Protein AF-A0ABD0PYQ8-F1 (afdb_monomer_lite)

pLDDT: mean 85.79, std 11.8, range [40.53, 97.69]

Radius of gyration: 14.76 Å; chains: 1; bounding box: 41×32×40 Å

InterPro domains:
  IPR027819 Guanine nucleotide exchange factor C9orf72 [PF15019] (54-141)
  IPR027819 Guanine nucleotide exchange factor C9orf72 [PS51835] (15-141)
  IPR027819 Guanine nucleotide exchange factor C9orf72 [PTHR31855] (12-141)

Sequence (141 aa):
SPGVAKTEVLVEDWCPVLAATFAYWDNILGPRVQHIWAPKGQGLSLLSDGEVTFLANHTLNGEILRSAESGAVDVKFFVLAEKGVIIVSLIFDGELKGDKNTCALSIILPQSELSFYLPLHSVCVERLKHIIRKGRICMQK

Secondary structure (DSSP, 8-state):
-PPPEEEEEP-SS-----EEEEEEEETTTEEEEEEEEEESSSSTTT--HHHHHHHHHHHHTT-TT--PPTT-EEEEEEEEGGGTEEEEEEEEEEEETTEEEEEEEEEEEEGGGHHHHGGGHHHHHHHHHHHHHHHHHHHT-

Organism: Cirrhinus mrigala (NCBI:txid683832)

Structure (mmCIF, N/CA/C/O backbone):
data_AF-A0ABD0PYQ8-F1
#
_entry.id   AF-A0ABD0PYQ8-F1
#
loop_
_atom_site.group_PDB
_atom_site.id
_atom_site.type_symbol
_atom_site.label_atom_id
_atom_site.label_alt_id
_atom_site.label_comp_id
_atom_site.label_asym_id
_atom_si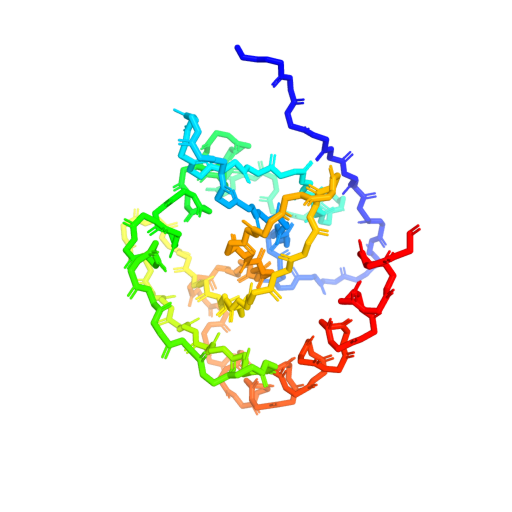te.label_entity_id
_atom_site.label_seq_id
_atom_site.pdbx_PDB_ins_code
_atom_site.Cartn_x
_atom_site.Cartn_y
_atom_site.Cartn_z
_atom_site.occupancy
_atom_site.B_iso_or_equiv
_atom_site.auth_seq_id
_atom_site.auth_comp_id
_atom_site.auth_asym_id
_atom_site.auth_atom_id
_atom_site.pdbx_PDB_model_num
ATOM 1 N N . SER A 1 1 ? 10.806 18.598 5.881 1.00 40.53 1 SER A N 1
ATOM 2 C CA . SER A 1 1 ? 10.726 17.714 4.702 1.00 40.53 1 SER A CA 1
ATOM 3 C C . SER A 1 1 ? 9.593 18.193 3.820 1.00 40.53 1 SER A C 1
ATOM 5 O O . SER A 1 1 ? 8.563 18.530 4.394 1.00 40.53 1 SER A O 1
ATOM 7 N N . PRO A 1 2 ? 9.755 18.311 2.491 1.00 50.75 2 PRO A N 1
ATOM 8 C CA . PRO A 1 2 ? 8.626 18.643 1.621 1.00 50.75 2 PRO A CA 1
ATOM 9 C C . PRO A 1 2 ? 7.494 17.634 1.860 1.00 50.75 2 PRO A C 1
ATOM 11 O O . PRO A 1 2 ? 7.768 16.461 2.121 1.00 50.75 2 PRO A O 1
ATOM 14 N N . GLY A 1 3 ? 6.247 18.107 1.860 1.00 69.69 3 GLY A N 1
ATOM 15 C CA . GLY A 1 3 ? 5.082 17.271 2.149 1.00 69.69 3 GLY A CA 1
ATOM 16 C C . GLY A 1 3 ? 4.961 16.130 1.142 1.00 69.69 3 GLY A C 1
ATOM 17 O O . GLY A 1 3 ? 5.126 16.341 -0.059 1.00 69.69 3 GLY A O 1
ATOM 18 N N . VAL A 1 4 ? 4.699 14.920 1.635 1.00 83.62 4 VAL A N 1
ATOM 19 C CA . VAL A 1 4 ? 4.364 13.770 0.786 1.00 83.62 4 VAL A CA 1
ATOM 20 C C . VAL A 1 4 ? 3.054 14.081 0.061 1.00 83.62 4 VAL A C 1
ATOM 22 O O . VAL A 1 4 ? 2.124 14.609 0.673 1.00 83.62 4 VAL A O 1
ATOM 25 N N . ALA A 1 5 ? 2.974 13.777 -1.236 1.00 90.12 5 ALA A N 1
ATOM 26 C CA . ALA A 1 5 ? 1.746 13.992 -1.991 1.00 90.12 5 ALA A CA 1
ATOM 27 C C . ALA A 1 5 ? 0.603 13.162 -1.385 1.00 90.12 5 ALA A C 1
ATOM 29 O O . ALA A 1 5 ? 0.766 11.976 -1.090 1.00 90.12 5 ALA A O 1
ATOM 30 N N . LYS A 1 6 ? -0.552 13.799 -1.177 1.00 90.75 6 LYS A N 1
ATOM 31 C CA . LYS A 1 6 ? -1.704 13.188 -0.515 1.00 90.75 6 LYS A CA 1
ATOM 32 C C . LYS A 1 6 ? -2.983 13.488 -1.278 1.00 90.75 6 LYS A C 1
ATOM 34 O O . LYS A 1 6 ? -3.212 14.619 -1.703 1.00 90.75 6 LYS A O 1
ATOM 39 N N . THR A 1 7 ? -3.826 12.475 -1.424 1.00 93.12 7 THR A N 1
ATOM 40 C CA . THR A 1 7 ? -5.178 12.616 -1.966 1.00 93.12 7 THR A CA 1
ATOM 41 C C . THR A 1 7 ? -6.182 12.105 -0.950 1.00 93.12 7 THR A C 1
ATOM 43 O O . THR A 1 7 ? -6.114 10.951 -0.525 1.00 93.12 7 THR A O 1
ATOM 46 N N . GLU A 1 8 ? -7.129 12.964 -0.588 1.00 91.12 8 GLU A N 1
ATOM 47 C CA . GLU A 1 8 ? -8.294 12.562 0.189 1.00 91.12 8 GLU A CA 1
ATOM 48 C C . GLU A 1 8 ? -9.363 11.988 -0.742 1.00 91.12 8 GLU A C 1
ATOM 50 O O . GLU A 1 8 ? -9.750 12.618 -1.727 1.00 91.12 8 GLU A O 1
ATOM 55 N N . VAL A 1 9 ? -9.835 10.786 -0.432 1.00 90.62 9 VAL A N 1
ATOM 56 C CA . VAL A 1 9 ? -10.858 10.078 -1.199 1.00 90.62 9 VAL A CA 1
ATOM 57 C C . VAL A 1 9 ? -12.186 10.220 -0.469 1.00 90.62 9 VAL A C 1
ATOM 59 O O . VAL A 1 9 ? -12.304 9.834 0.691 1.00 90.62 9 VAL A O 1
ATOM 62 N N . LEU A 1 10 ? -13.189 10.793 -1.133 1.00 89.50 10 LEU A N 1
ATOM 63 C CA . LEU A 1 10 ? -14.552 10.825 -0.606 1.00 89.50 10 LEU A CA 1
ATOM 64 C C . LEU A 1 10 ? -15.109 9.399 -0.572 1.00 89.50 10 LEU A C 1
ATOM 66 O O . LEU A 1 10 ? -15.128 8.721 -1.598 1.00 89.50 10 LEU A O 1
ATOM 70 N N . VAL A 1 11 ? -15.547 8.963 0.606 1.00 85.94 11 VAL A N 1
ATOM 71 C CA . VAL A 1 11 ? -16.245 7.692 0.810 1.00 85.94 11 VAL A CA 1
ATOM 72 C C . VAL A 1 11 ? -17.590 8.029 1.444 1.00 85.94 11 VAL A C 1
ATOM 74 O O . VAL A 1 11 ? -17.624 8.757 2.434 1.00 85.94 11 VAL A O 1
ATOM 77 N N . GLU A 1 12 ? -18.685 7.581 0.829 1.00 81.69 12 GLU A N 1
ATOM 78 C CA . GLU A 1 12 ? -20.050 7.903 1.281 1.00 81.69 12 GLU A CA 1
ATOM 79 C C . GLU A 1 12 ? -20.416 7.156 2.574 1.00 81.69 12 GLU A C 1
ATOM 81 O O . GLU A 1 12 ? -21.100 7.711 3.431 1.00 81.69 12 GLU A O 1
ATOM 86 N N . ASP A 1 13 ? -19.879 5.945 2.744 1.00 84.44 13 ASP A N 1
ATOM 87 C CA . ASP A 1 13 ? -20.143 5.047 3.869 1.00 84.44 13 ASP A CA 1
ATOM 88 C C . ASP A 1 13 ? -18.908 4.825 4.766 1.00 84.44 13 ASP A C 1
ATOM 90 O O . ASP A 1 13 ? -17.867 5.479 4.657 1.00 84.44 13 ASP A O 1
ATOM 94 N N . TRP A 1 14 ? -19.028 3.884 5.702 1.00 85.12 14 TRP A N 1
ATOM 95 C CA . TRP A 1 14 ? -17.931 3.422 6.544 1.00 85.12 14 TRP A CA 1
ATOM 96 C C . TRP A 1 14 ? -16.774 2.805 5.735 1.00 85.12 14 TRP A C 1
ATOM 98 O O . TRP A 1 14 ? -16.976 1.932 4.890 1.00 85.12 14 TRP A O 1
ATOM 108 N N . CYS A 1 15 ? -15.548 3.238 6.034 1.00 87.75 15 CYS A N 1
ATOM 109 C CA . CYS A 1 15 ? -14.311 2.777 5.422 1.00 87.75 15 CYS A CA 1
ATOM 110 C C . CYS A 1 15 ? -13.385 2.154 6.485 1.00 87.75 15 CYS A C 1
ATOM 112 O O . CYS A 1 15 ? -12.893 2.873 7.359 1.00 87.75 15 CYS A O 1
ATOM 114 N N . PRO A 1 16 ? -13.066 0.849 6.398 1.00 89.81 16 PRO A N 1
ATOM 115 C CA . PRO A 1 16 ? -12.146 0.197 7.333 1.00 89.81 16 PRO A CA 1
ATOM 116 C C . PRO A 1 16 ? -10.667 0.515 7.047 1.00 89.81 16 PRO A C 1
ATOM 118 O O . PRO A 1 16 ? -9.785 0.098 7.792 1.00 89.81 16 PRO A O 1
ATOM 121 N N . VAL A 1 17 ? -10.362 1.216 5.952 1.00 91.31 17 VAL A N 1
ATOM 122 C CA . VAL A 1 17 ? -8.991 1.555 5.546 1.00 91.31 17 VAL A CA 1
ATOM 123 C C . VAL A 1 17 ? -8.621 2.925 6.099 1.00 91.31 17 VAL A C 1
ATOM 125 O O . VAL A 1 17 ? -9.305 3.900 5.823 1.00 91.31 17 VAL A O 1
ATOM 128 N N . LEU A 1 18 ? -7.503 3.021 6.816 1.00 91.69 18 LEU A N 1
ATOM 129 C CA . LEU A 1 18 ? -6.960 4.298 7.292 1.00 91.69 18 LEU A CA 1
ATOM 130 C C . LEU A 1 18 ? -6.209 5.038 6.187 1.00 91.69 18 LEU A C 1
ATOM 132 O O . LEU A 1 18 ? -6.331 6.251 6.046 1.00 91.69 18 LEU A O 1
ATOM 136 N N . ALA A 1 19 ? -5.403 4.307 5.420 1.00 92.69 19 ALA A N 1
ATOM 137 C CA . ALA A 1 19 ? -4.645 4.851 4.306 1.00 92.69 19 ALA A CA 1
ATOM 138 C C . ALA A 1 19 ? -4.177 3.737 3.366 1.00 92.69 19 ALA A C 1
ATOM 140 O O . ALA A 1 19 ? -4.029 2.580 3.760 1.00 92.69 19 ALA A O 1
ATOM 141 N N . ALA A 1 2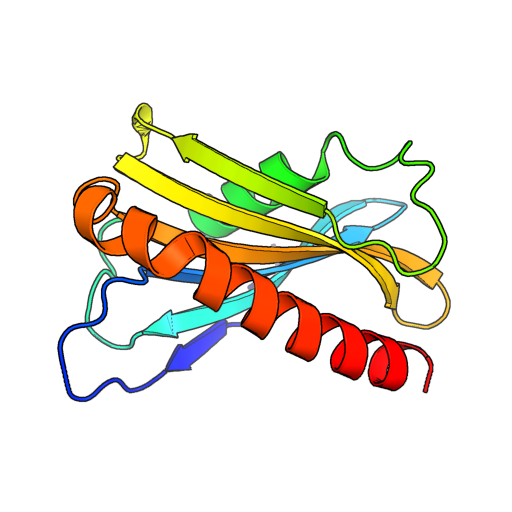0 ? -3.868 4.113 2.134 1.00 94.25 20 ALA A N 1
ATOM 142 C CA . ALA A 1 20 ? -3.028 3.345 1.237 1.00 94.25 20 ALA A CA 1
ATOM 143 C C . ALA A 1 20 ? -1.803 4.178 0.856 1.00 94.25 20 ALA A C 1
ATOM 145 O O . ALA A 1 20 ? -1.892 5.399 0.711 1.00 94.25 20 ALA A O 1
ATOM 146 N N . THR A 1 21 ? -0.658 3.527 0.682 1.00 95.12 21 THR A N 1
ATOM 147 C CA . THR A 1 21 ? 0.594 4.206 0.338 1.00 95.12 21 THR A CA 1
ATOM 148 C C . THR A 1 21 ? 1.248 3.569 -0.867 1.00 95.12 21 THR A C 1
ATOM 150 O O . THR A 1 21 ? 1.229 2.348 -1.032 1.00 95.12 21 THR A O 1
ATOM 153 N N . PHE A 1 22 ? 1.859 4.411 -1.694 1.00 95.06 22 PHE A N 1
ATOM 154 C CA . PHE A 1 22 ? 2.840 3.977 -2.672 1.00 95.06 22 PHE A CA 1
ATOM 155 C C . PHE A 1 22 ? 4.216 4.483 -2.253 1.00 95.06 22 PHE A C 1
ATOM 157 O O . PHE A 1 22 ? 4.414 5.688 -2.067 1.00 95.06 22 PHE A O 1
ATOM 164 N N . ALA A 1 23 ? 5.151 3.556 -2.084 1.00 93.50 23 ALA A N 1
ATOM 165 C CA . ALA A 1 23 ? 6.511 3.830 -1.656 1.00 93.50 23 ALA A CA 1
ATOM 166 C C . ALA A 1 23 ? 7.523 3.146 -2.574 1.00 93.50 23 ALA A C 1
ATOM 168 O O . ALA A 1 23 ? 7.217 2.146 -3.223 1.00 93.50 23 ALA A O 1
ATOM 169 N N . TYR A 1 24 ? 8.735 3.683 -2.608 1.00 91.38 24 TYR A N 1
ATOM 170 C CA . TYR A 1 24 ? 9.842 3.141 -3.381 1.00 91.38 24 TYR A CA 1
ATOM 171 C C . TYR A 1 24 ? 11.159 3.291 -2.624 1.00 91.38 24 TYR A C 1
ATOM 173 O O . TYR A 1 24 ? 11.301 4.152 -1.755 1.00 91.38 24 TYR A O 1
ATOM 181 N N . TRP A 1 25 ? 12.119 2.435 -2.948 1.00 89.56 25 TRP A N 1
ATOM 182 C CA . TRP A 1 25 ? 13.489 2.543 -2.474 1.00 89.56 25 TRP A CA 1
ATOM 183 C C . TRP A 1 25 ? 14.263 3.531 -3.343 1.00 89.56 25 TRP A C 1
ATOM 185 O O . TRP A 1 25 ? 14.462 3.283 -4.528 1.00 89.56 25 TRP A O 1
ATOM 195 N N . ASP A 1 26 ? 14.708 4.643 -2.769 1.00 86.62 26 ASP A N 1
ATOM 196 C CA . ASP A 1 26 ? 15.657 5.562 -3.387 1.00 86.62 26 ASP A CA 1
ATOM 197 C C . ASP A 1 26 ? 17.089 5.114 -3.059 1.00 86.62 26 ASP A C 1
ATOM 199 O O . ASP A 1 26 ? 17.436 4.909 -1.896 1.00 86.62 26 ASP A O 1
ATOM 203 N N . ASN A 1 27 ? 17.938 4.969 -4.077 1.00 80.00 27 ASN A N 1
ATOM 204 C CA . ASN A 1 27 ? 19.294 4.436 -3.906 1.00 80.00 27 ASN A CA 1
ATOM 205 C C . ASN A 1 27 ? 20.216 5.343 -3.072 1.00 80.00 27 ASN A C 1
ATOM 207 O O . ASN A 1 27 ? 21.257 4.884 -2.607 1.00 80.00 27 ASN A O 1
ATOM 211 N N . ILE A 1 28 ? 19.845 6.612 -2.873 1.00 81.44 28 ILE A N 1
ATOM 212 C CA . ILE A 1 28 ? 20.609 7.590 -2.094 1.00 81.44 28 ILE A CA 1
ATOM 213 C C . ILE A 1 28 ? 19.939 7.827 -0.737 1.00 81.44 28 ILE A C 1
ATOM 215 O O . ILE A 1 28 ? 20.611 7.900 0.290 1.00 81.44 28 ILE A O 1
ATOM 219 N N . LEU A 1 29 ? 18.612 7.969 -0.727 1.00 83.94 29 LEU A N 1
ATOM 220 C CA . LEU A 1 29 ? 17.847 8.427 0.435 1.00 83.94 29 LEU A CA 1
ATOM 221 C C . LEU A 1 29 ? 17.125 7.302 1.192 1.00 83.94 29 LEU A C 1
ATOM 223 O O . LEU A 1 29 ? 16.507 7.579 2.221 1.00 83.94 29 LEU A O 1
ATOM 227 N N . GLY A 1 30 ? 17.186 6.061 0.705 1.00 86.50 30 GLY A N 1
ATOM 228 C CA . GLY A 1 30 ? 16.468 4.921 1.274 1.00 86.50 30 GLY A CA 1
ATOM 229 C C . GLY A 1 30 ? 14.970 4.945 0.941 1.00 86.50 30 GLY A C 1
ATOM 230 O O . GLY A 1 30 ? 14.574 5.497 -0.086 1.00 86.50 30 GLY A O 1
ATOM 231 N N . PRO A 1 31 ? 14.095 4.356 1.772 1.00 87.62 31 PRO A N 1
ATOM 232 C CA . PRO A 1 31 ? 12.664 4.319 1.498 1.00 87.62 31 PRO A CA 1
ATOM 233 C C . PRO A 1 31 ? 12.029 5.706 1.436 1.00 87.62 31 PRO A C 1
ATOM 235 O O . PRO A 1 31 ? 12.266 6.569 2.285 1.00 87.62 31 PRO A O 1
ATOM 238 N N . ARG A 1 32 ? 11.167 5.904 0.441 1.00 88.81 32 ARG A N 1
ATOM 239 C CA . ARG A 1 32 ? 10.422 7.139 0.217 1.00 88.81 32 ARG A CA 1
ATOM 240 C C . ARG A 1 32 ? 8.966 6.817 -0.049 1.00 88.81 32 ARG A C 1
ATOM 242 O O . ARG A 1 32 ? 8.655 5.990 -0.901 1.00 88.81 32 ARG A O 1
ATOM 249 N N . VAL A 1 33 ? 8.064 7.528 0.619 1.00 91.50 33 VAL A N 1
ATOM 250 C CA . VAL A 1 33 ? 6.652 7.536 0.229 1.00 91.50 33 VAL A CA 1
ATOM 251 C C . VAL A 1 33 ? 6.470 8.537 -0.896 1.00 91.50 33 VAL A C 1
ATOM 253 O O . VAL A 1 33 ? 6.784 9.718 -0.743 1.00 91.50 33 VAL A O 1
ATOM 256 N N . GLN A 1 34 ? 5.973 8.056 -2.028 1.00 91.50 34 GLN A N 1
ATOM 257 C CA . GLN A 1 34 ? 5.644 8.898 -3.166 1.00 91.50 34 GLN A CA 1
ATOM 258 C C . GLN A 1 34 ? 4.244 9.486 -3.027 1.00 91.50 34 GLN A C 1
ATOM 260 O O . GLN A 1 34 ? 4.054 10.660 -3.337 1.00 91.50 34 GLN A O 1
ATOM 265 N N . HIS A 1 35 ? 3.278 8.686 -2.563 1.00 93.50 35 HIS A N 1
ATOM 266 C CA . HIS A 1 35 ? 1.889 9.123 -2.455 1.00 93.50 35 HIS A CA 1
ATOM 267 C C . HIS A 1 35 ? 1.130 8.440 -1.318 1.00 93.50 35 HIS A C 1
ATOM 269 O O . HIS A 1 35 ? 1.370 7.267 -1.017 1.00 93.50 35 HIS A O 1
ATOM 275 N N . ILE A 1 36 ? 0.181 9.171 -0.733 1.00 93.25 36 ILE A N 1
ATOM 276 C CA . ILE A 1 36 ? -0.764 8.695 0.281 1.00 93.25 36 ILE A CA 1
ATOM 277 C C . ILE A 1 36 ? -2.195 8.907 -0.226 1.00 93.25 36 ILE A C 1
ATOM 279 O O . ILE A 1 36 ? -2.582 10.018 -0.588 1.00 93.25 36 ILE A O 1
ATOM 283 N N . TRP A 1 37 ? -3.007 7.854 -0.206 1.00 93.69 37 TRP A N 1
ATOM 284 C CA . TRP A 1 37 ? -4.460 7.946 -0.354 1.00 93.69 37 TRP A CA 1
ATOM 285 C C . TRP A 1 37 ? -5.106 7.694 1.001 1.00 93.69 37 TRP A C 1
ATOM 287 O O . TRP A 1 37 ? -4.827 6.675 1.625 1.00 93.69 37 TRP A O 1
ATOM 297 N N . ALA A 1 38 ? -5.965 8.597 1.458 1.00 91.06 38 ALA A N 1
ATOM 298 C CA . ALA A 1 38 ? -6.674 8.449 2.728 1.00 91.06 38 ALA A CA 1
ATOM 299 C C . ALA A 1 38 ? -8.160 8.777 2.536 1.00 91.06 38 ALA A C 1
ATOM 301 O O . ALA A 1 38 ? -8.469 9.684 1.760 1.00 91.06 38 ALA A O 1
ATOM 302 N N . PRO A 1 39 ? -9.096 8.074 3.195 1.00 89.94 39 PRO A N 1
ATOM 303 C CA . PRO A 1 39 ? -10.497 8.462 3.161 1.00 89.94 39 PRO A CA 1
ATOM 304 C C . PRO A 1 39 ? -10.693 9.822 3.838 1.00 89.94 39 PRO A C 1
ATOM 306 O O . PRO A 1 39 ? -10.059 10.152 4.843 1.00 89.94 39 PRO A O 1
ATOM 309 N N . LYS A 1 40 ? -11.596 10.626 3.287 1.00 84.12 40 LYS A N 1
ATOM 310 C CA . LYS A 1 40 ? -11.956 11.926 3.842 1.00 84.12 40 LYS A CA 1
ATOM 311 C C . LYS A 1 40 ? -12.921 11.739 5.014 1.00 84.12 40 LYS A C 1
ATOM 313 O O . LYS A 1 40 ? -13.980 11.147 4.851 1.00 84.12 40 LYS A O 1
ATOM 318 N N . GLY A 1 41 ? -12.585 12.276 6.186 1.00 67.31 41 GLY A N 1
ATOM 319 C CA . GLY A 1 41 ? -13.521 12.399 7.314 1.00 67.31 41 GLY A CA 1
ATOM 320 C C . GLY A 1 41 ? -13.701 11.169 8.217 1.00 67.31 41 GLY A C 1
ATOM 321 O O . GLY A 1 41 ? -14.325 11.306 9.265 1.00 67.31 41 GLY A O 1
ATOM 322 N N . GLN A 1 42 ? -13.118 10.009 7.899 1.00 58.72 42 GLN A N 1
ATOM 323 C CA . GLN A 1 42 ? -13.064 8.849 8.801 1.00 58.72 42 GLN A CA 1
ATOM 324 C C . GLN A 1 42 ? -11.606 8.477 9.092 1.00 58.72 42 GLN A C 1
ATOM 326 O O . GLN A 1 42 ? -10.817 8.280 8.178 1.00 58.72 42 GLN A O 1
ATOM 331 N N . GLY A 1 43 ? -11.227 8.409 10.372 1.00 53.22 43 GLY A N 1
ATOM 332 C CA . GLY A 1 43 ? -9.921 7.873 10.788 1.00 53.22 43 GLY A CA 1
ATOM 333 C C . GLY A 1 43 ? -8.751 8.862 10.882 1.00 53.22 43 GLY A C 1
ATOM 334 O O . GLY A 1 43 ? -7.657 8.441 11.250 1.00 53.22 43 GLY A O 1
ATOM 335 N N . LEU A 1 44 ? -8.971 10.169 10.673 1.00 50.88 44 LEU A N 1
ATOM 336 C CA . LEU A 1 44 ? -7.965 11.250 10.811 1.00 50.88 44 LEU A CA 1
ATOM 337 C C . LEU A 1 44 ? -7.278 11.353 12.198 1.00 50.88 44 LEU A C 1
ATOM 339 O O . LEU A 1 44 ? -6.438 12.224 12.397 1.00 50.88 44 LEU A O 1
ATOM 343 N N . SER A 1 45 ? -7.617 10.484 13.153 1.00 56.12 45 SER A N 1
ATOM 344 C CA . SER A 1 45 ? -7.087 10.488 14.519 1.00 56.12 45 SER A CA 1
ATOM 345 C C . SER A 1 45 ? -6.052 9.397 14.811 1.00 56.12 45 SER A C 1
ATOM 347 O O . SER A 1 45 ? -5.370 9.524 15.825 1.00 56.12 45 SER A O 1
ATOM 349 N N . LEU A 1 46 ? -5.954 8.314 14.025 1.00 59.75 46 LEU A N 1
ATOM 350 C CA . LEU A 1 46 ? -5.143 7.163 14.458 1.00 59.75 46 LEU A CA 1
ATOM 351 C C . LEU A 1 46 ? -3.677 7.243 14.016 1.00 59.75 46 LEU A C 1
ATOM 353 O O . LEU A 1 46 ? -2.805 6.779 14.741 1.00 59.75 46 LEU A O 1
ATOM 357 N N . LEU A 1 47 ? -3.402 7.817 12.842 1.00 71.12 47 LEU A N 1
ATOM 358 C CA . LEU A 1 47 ? -2.043 7.956 12.319 1.00 71.12 47 LEU A CA 1
ATOM 359 C C . LEU A 1 47 ? -1.850 9.324 11.669 1.00 71.12 47 LEU A C 1
ATOM 361 O O . LEU A 1 47 ? -2.604 9.723 10.782 1.00 71.12 47 LEU A O 1
ATOM 365 N N . SER A 1 48 ? -0.796 10.019 12.081 1.00 81.50 48 SER A N 1
ATOM 366 C CA . SER A 1 48 ? -0.296 11.205 11.385 1.00 81.50 48 SER A CA 1
ATOM 367 C C . SER A 1 48 ? 0.396 10.832 10.066 1.00 81.50 48 SER A C 1
ATOM 369 O O . SER A 1 48 ? 0.896 9.717 9.900 1.00 81.50 48 SER A O 1
ATOM 371 N N . ASP A 1 49 ? 0.520 11.784 9.134 1.00 78.94 49 ASP A N 1
ATOM 372 C CA . ASP A 1 49 ? 1.255 11.568 7.872 1.00 78.94 49 ASP A CA 1
ATOM 373 C C . ASP A 1 49 ? 2.720 11.140 8.120 1.00 78.94 49 ASP A C 1
ATOM 375 O O . ASP A 1 49 ? 3.299 10.366 7.350 1.00 78.94 49 ASP A O 1
ATOM 379 N N . GLY A 1 50 ? 3.316 11.600 9.228 1.00 80.94 50 GLY A N 1
ATOM 380 C CA . GLY A 1 50 ? 4.649 11.188 9.667 1.00 80.94 50 GLY A CA 1
ATOM 381 C C . GLY A 1 50 ? 4.712 9.717 10.079 1.00 80.94 50 GLY A C 1
ATOM 382 O O . GLY A 1 50 ? 5.662 9.022 9.721 1.00 80.94 50 GLY A O 1
ATOM 383 N N . GLU A 1 51 ? 3.686 9.212 10.763 1.00 83.00 51 GLU A N 1
ATOM 384 C CA . GLU A 1 51 ? 3.595 7.797 11.131 1.00 83.00 51 GLU A CA 1
ATOM 385 C C . GLU A 1 51 ? 3.337 6.918 9.910 1.00 83.00 51 GLU A C 1
ATOM 387 O O . GLU A 1 51 ? 4.016 5.913 9.740 1.00 83.00 51 GLU A O 1
ATOM 392 N N . VAL A 1 52 ? 2.446 7.326 9.003 1.00 80.38 52 VAL A N 1
ATOM 393 C CA . VAL A 1 52 ? 2.227 6.615 7.730 1.00 80.38 52 VAL A CA 1
ATOM 394 C C . VAL A 1 52 ? 3.531 6.509 6.931 1.00 80.38 52 VAL A C 1
ATOM 396 O O . VAL A 1 52 ? 3.862 5.446 6.401 1.00 80.38 52 VAL A O 1
ATOM 399 N N . THR A 1 53 ? 4.314 7.590 6.901 1.00 80.94 53 THR A N 1
ATOM 400 C CA . THR A 1 53 ? 5.638 7.603 6.265 1.00 80.94 53 THR A CA 1
ATOM 401 C C . THR A 1 53 ? 6.612 6.660 6.971 1.00 80.94 53 THR A C 1
ATOM 403 O O . THR A 1 53 ? 7.299 5.879 6.316 1.00 80.94 53 THR A O 1
ATOM 406 N N . PHE A 1 54 ? 6.645 6.675 8.305 1.00 82.75 54 PHE A N 1
ATOM 407 C CA . PHE A 1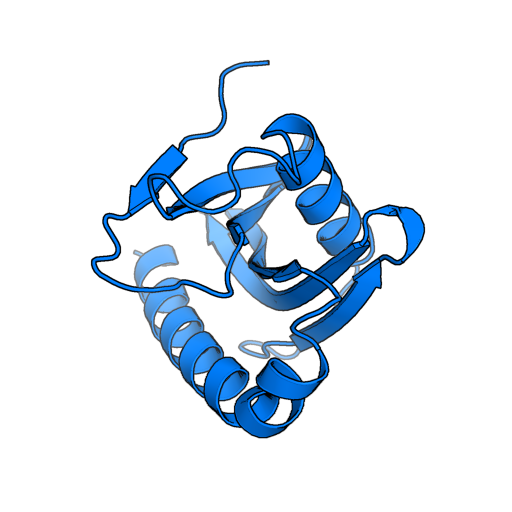 54 ? 7.476 5.770 9.099 1.00 82.75 54 PHE A CA 1
ATOM 408 C C . PHE A 1 54 ? 7.153 4.290 8.830 1.00 82.75 54 PHE A C 1
ATOM 410 O O . PHE A 1 54 ? 8.067 3.489 8.636 1.00 82.75 54 PHE A O 1
ATOM 417 N N . LEU A 1 55 ? 5.869 3.933 8.743 1.00 81.62 55 LEU A N 1
ATOM 418 C CA . LEU A 1 55 ? 5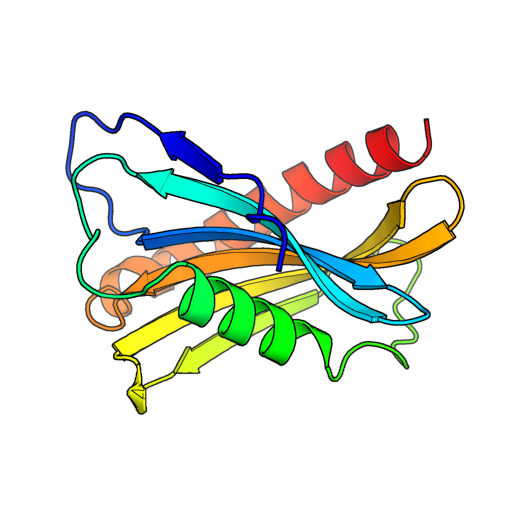.414 2.566 8.462 1.00 81.62 55 LEU A CA 1
ATOM 419 C C . LEU A 1 55 ? 5.839 2.082 7.072 1.00 81.62 55 LEU A C 1
ATOM 421 O O . LEU A 1 55 ? 6.338 0.963 6.910 1.00 81.62 55 LEU A O 1
ATOM 425 N N . ALA A 1 56 ? 5.684 2.937 6.062 1.00 77.38 56 ALA A N 1
ATOM 426 C CA . ALA A 1 56 ? 6.126 2.630 4.709 1.00 77.38 56 ALA A CA 1
ATOM 427 C C . ALA A 1 56 ? 7.653 2.457 4.635 1.00 77.38 56 ALA A C 1
ATOM 429 O O . ALA A 1 56 ? 8.141 1.550 3.961 1.00 77.38 56 ALA A O 1
ATOM 430 N N . ASN A 1 57 ? 8.406 3.261 5.391 1.00 81.25 57 ASN A N 1
ATOM 431 C CA . ASN A 1 57 ? 9.857 3.119 5.468 1.00 81.25 57 ASN A CA 1
ATOM 432 C C . ASN A 1 57 ? 10.267 1.796 6.122 1.00 81.25 57 ASN A C 1
ATOM 434 O O . ASN A 1 57 ? 11.145 1.098 5.615 1.00 81.25 57 ASN A O 1
ATOM 438 N N . HIS A 1 58 ? 9.597 1.413 7.210 1.00 81.62 58 HIS A N 1
ATOM 439 C CA . HIS A 1 58 ? 9.852 0.143 7.886 1.00 81.62 58 HIS A CA 1
ATOM 440 C C . HIS A 1 58 ? 9.585 -1.065 6.973 1.00 81.62 58 HIS A C 1
ATOM 442 O O . HIS A 1 58 ? 10.322 -2.046 7.013 1.00 81.62 58 HIS A O 1
ATOM 448 N N . THR A 1 59 ? 8.585 -0.963 6.093 1.00 81.19 59 THR A N 1
ATOM 449 C CA . THR A 1 59 ? 8.232 -2.018 5.130 1.00 81.19 59 THR A CA 1
ATOM 450 C C . THR A 1 59 ? 9.360 -2.306 4.129 1.00 81.19 59 THR A C 1
ATOM 452 O O . THR A 1 59 ? 9.596 -3.469 3.799 1.00 81.19 59 THR A O 1
ATOM 455 N N . LEU A 1 60 ? 10.058 -1.268 3.650 1.00 81.88 60 LEU A N 1
ATOM 456 C CA . LEU A 1 60 ? 11.067 -1.376 2.585 1.00 81.88 60 LEU A CA 1
ATOM 457 C C . LEU A 1 60 ? 12.514 -1.522 3.087 1.00 81.88 60 LEU A C 1
ATOM 459 O O . LEU A 1 60 ? 13.356 -2.011 2.338 1.00 81.88 60 LEU A O 1
ATOM 463 N N . ASN A 1 61 ? 12.815 -1.158 4.340 1.00 78.25 61 ASN A N 1
ATOM 464 C CA . ASN A 1 61 ? 14.172 -1.196 4.918 1.00 78.25 61 ASN A CA 1
ATOM 465 C C . ASN A 1 61 ? 14.880 -2.565 4.887 1.00 78.25 61 ASN A C 1
ATOM 467 O O . ASN A 1 61 ? 16.103 -2.606 4.987 1.00 78.25 61 ASN A O 1
ATOM 471 N N . GLY A 1 62 ? 14.153 -3.670 4.709 1.00 72.31 62 GLY A N 1
ATOM 472 C CA . GLY A 1 62 ? 14.723 -5.018 4.585 1.00 72.31 62 GLY A CA 1
ATOM 473 C C . GLY A 1 62 ? 14.790 -5.576 3.159 1.00 72.31 62 GLY A C 1
ATOM 474 O O . GLY A 1 62 ? 15.273 -6.688 2.977 1.00 72.31 62 GLY A O 1
ATOM 475 N N . GLU A 1 63 ? 14.310 -4.844 2.149 1.00 76.75 63 GLU A N 1
ATOM 476 C CA . GLU A 1 63 ? 13.997 -5.424 0.831 1.00 76.75 63 GLU A CA 1
ATOM 477 C C . GLU A 1 63 ? 15.039 -5.137 -0.261 1.00 76.75 63 GLU A C 1
ATOM 479 O O . GLU A 1 63 ? 14.900 -5.628 -1.378 1.00 76.75 63 GLU A O 1
ATOM 484 N N . ILE A 1 64 ? 16.088 -4.364 0.039 1.00 62.25 64 ILE A N 1
ATOM 485 C CA . ILE A 1 64 ? 17.075 -3.899 -0.955 1.00 62.25 64 ILE A CA 1
ATOM 486 C C . ILE A 1 64 ? 17.893 -5.035 -1.595 1.00 62.25 64 ILE A C 1
ATOM 488 O O . ILE A 1 64 ? 18.272 -4.946 -2.757 1.00 62.25 64 ILE A O 1
ATOM 492 N N . LEU A 1 65 ? 18.152 -6.119 -0.855 1.00 58.28 65 LEU A N 1
ATOM 493 C CA . LEU A 1 65 ? 18.923 -7.273 -1.339 1.00 58.28 65 LEU A CA 1
ATOM 494 C C . LEU A 1 65 ? 18.040 -8.377 -1.936 1.00 58.28 65 LEU A C 1
ATOM 496 O O . LEU A 1 65 ? 18.505 -9.503 -2.125 1.00 58.28 65 LEU A O 1
ATOM 500 N N . ARG A 1 66 ? 16.759 -8.104 -2.213 1.00 63.19 66 ARG A N 1
ATOM 501 C CA . ARG A 1 66 ? 15.885 -9.115 -2.811 1.00 63.19 66 ARG A CA 1
ATOM 502 C C . ARG A 1 66 ? 16.354 -9.501 -4.209 1.00 63.19 66 ARG A C 1
ATOM 504 O O . ARG A 1 66 ? 16.385 -8.690 -5.125 1.00 63.19 66 ARG A O 1
ATOM 511 N N . SER A 1 67 ? 16.581 -10.798 -4.380 1.00 55.88 67 SER A N 1
ATOM 512 C CA . SER A 1 67 ? 16.598 -11.480 -5.673 1.00 55.88 67 SER A CA 1
ATOM 513 C C . SER A 1 67 ? 15.202 -12.059 -5.922 1.00 55.88 67 SER A C 1
ATOM 515 O O . SER A 1 67 ? 14.976 -13.254 -5.731 1.00 55.88 67 SER A O 1
ATOM 517 N N . ALA A 1 68 ? 14.234 -11.212 -6.268 1.00 62.62 68 ALA A N 1
ATOM 518 C CA . ALA A 1 68 ? 12.925 -11.696 -6.695 1.00 62.62 68 ALA A CA 1
ATOM 519 C C . ALA A 1 68 ? 13.005 -12.187 -8.150 1.00 62.62 68 ALA A C 1
ATOM 521 O O . ALA A 1 68 ? 13.697 -11.584 -8.971 1.00 62.62 68 ALA A O 1
ATOM 522 N N . GLU A 1 69 ? 12.293 -13.265 -8.493 1.00 64.31 69 GLU A N 1
ATOM 523 C CA . GLU A 1 69 ? 12.097 -13.610 -9.904 1.00 64.31 69 GLU A CA 1
ATOM 524 C C . GLU A 1 69 ? 11.469 -12.418 -10.638 1.00 64.31 69 GLU A C 1
ATOM 526 O O . GLU A 1 69 ? 10.601 -11.729 -10.093 1.00 64.31 69 GLU A O 1
ATOM 531 N N . SER A 1 70 ? 11.903 -12.160 -11.876 1.00 64.69 70 SER A N 1
ATOM 532 C CA . SER A 1 70 ? 11.407 -11.020 -12.650 1.00 64.69 70 SER A CA 1
ATOM 533 C C . SER A 1 70 ? 9.879 -11.058 -12.739 1.00 64.69 70 SER A C 1
ATOM 535 O O . SER A 1 70 ? 9.291 -11.992 -13.282 1.00 64.69 70 SER A O 1
ATOM 537 N N . GLY A 1 71 ? 9.225 -10.042 -12.175 1.00 68.38 71 GLY A N 1
ATOM 538 C CA . GLY A 1 71 ? 7.766 -9.943 -12.151 1.00 68.38 71 GLY A CA 1
ATOM 539 C C . GLY A 1 71 ? 7.082 -10.533 -10.911 1.00 68.38 71 GLY A C 1
ATOM 540 O O . GLY A 1 71 ? 5.865 -10.357 -10.776 1.00 68.38 71 GLY A O 1
ATOM 541 N N . ALA A 1 72 ? 7.809 -11.128 -9.963 1.00 84.31 72 ALA A N 1
ATOM 542 C CA . ALA A 1 72 ? 7.248 -11.551 -8.680 1.00 84.31 72 ALA A CA 1
ATOM 543 C C . ALA A 1 72 ? 6.689 -10.357 -7.880 1.00 84.31 72 ALA A C 1
ATOM 545 O O . ALA A 1 72 ? 7.133 -9.213 -8.028 1.00 84.31 72 ALA A O 1
ATOM 546 N N . VAL A 1 73 ? 5.654 -10.614 -7.081 1.00 90.81 73 VAL A N 1
ATOM 547 C CA . VAL A 1 73 ? 5.058 -9.644 -6.155 1.00 90.81 73 VAL A CA 1
ATOM 548 C C . VAL A 1 73 ? 4.890 -10.348 -4.826 1.00 90.81 73 VAL A C 1
ATOM 550 O O . VAL A 1 73 ? 4.101 -11.292 -4.719 1.00 90.81 73 VAL A O 1
ATOM 553 N N . ASP A 1 74 ? 5.601 -9.854 -3.828 1.00 91.44 74 ASP A N 1
ATOM 554 C CA . ASP A 1 74 ? 5.633 -10.445 -2.507 1.00 91.44 74 ASP A CA 1
ATOM 555 C C . ASP A 1 74 ? 4.670 -9.745 -1.584 1.00 91.44 74 ASP A C 1
ATOM 557 O O . ASP A 1 74 ? 4.537 -8.527 -1.594 1.00 91.44 74 ASP A O 1
ATOM 561 N N . VAL A 1 75 ? 3.979 -10.538 -0.783 1.00 93.31 75 VAL A N 1
ATOM 562 C CA . VAL A 1 75 ? 2.948 -10.047 0.112 1.00 93.31 75 VAL A CA 1
ATOM 563 C C . VAL A 1 75 ? 3.494 -10.146 1.519 1.00 93.31 75 VAL A C 1
ATOM 565 O O . VAL A 1 75 ? 3.885 -11.224 1.961 1.00 93.31 75 VAL A O 1
ATOM 568 N N . LYS A 1 76 ? 3.486 -9.027 2.232 1.00 93.31 76 LYS A N 1
ATOM 569 C CA . LYS A 1 76 ? 3.758 -8.989 3.661 1.00 93.31 76 LYS A CA 1
ATOM 570 C C . LYS A 1 76 ? 2.530 -8.524 4.410 1.00 93.31 76 LYS A C 1
ATOM 572 O O . LYS A 1 76 ? 1.882 -7.551 4.030 1.00 93.31 76 LYS A O 1
ATOM 577 N N . PHE A 1 77 ? 2.237 -9.241 5.481 1.00 93.62 77 PHE A N 1
ATOM 578 C CA . PHE A 1 77 ? 1.176 -8.923 6.412 1.00 93.62 77 PHE A CA 1
ATOM 579 C C . PHE A 1 77 ? 1.813 -8.627 7.766 1.00 93.62 77 PHE A C 1
ATOM 581 O O . PHE A 1 77 ? 2.508 -9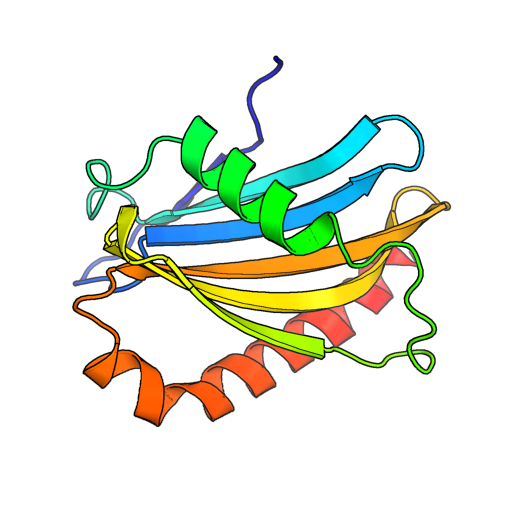.478 8.320 1.00 93.62 77 PHE A O 1
ATOM 588 N N . PHE A 1 78 ? 1.586 -7.426 8.284 1.00 89.94 78 PHE A N 1
ATOM 589 C CA . PHE A 1 78 ? 2.105 -6.988 9.570 1.00 89.94 78 PHE A CA 1
ATOM 590 C C . PHE A 1 78 ? 0.959 -6.609 10.495 1.00 89.94 78 PHE A C 1
ATOM 592 O O . PHE A 1 78 ? 0.011 -5.940 10.085 1.00 89.94 78 PHE A O 1
ATOM 599 N N . VAL A 1 79 ? 1.092 -6.987 11.761 1.00 91.50 79 VAL A N 1
ATOM 600 C CA . VAL A 1 79 ? 0.292 -6.443 12.857 1.00 91.50 79 VAL A CA 1
ATOM 601 C C . VAL A 1 79 ? 1.235 -5.609 13.705 1.00 91.50 79 VAL A C 1
ATOM 603 O O . VAL A 1 79 ? 2.188 -6.147 14.262 1.00 91.50 79 VAL A O 1
ATOM 606 N N . LEU A 1 80 ? 0.982 -4.307 13.781 1.00 89.38 80 LEU A N 1
ATOM 607 C CA . LEU A 1 80 ? 1.764 -3.381 14.586 1.00 89.38 80 LEU A CA 1
ATOM 608 C C . LEU A 1 80 ? 0.951 -2.989 15.818 1.00 89.38 80 LEU A C 1
ATOM 610 O O . LEU A 1 80 ? 0.234 -1.985 15.823 1.00 89.38 80 LEU A O 1
ATOM 614 N N . ALA A 1 81 ? 1.024 -3.839 16.841 1.00 88.25 81 ALA A N 1
ATOM 615 C CA . ALA A 1 81 ? 0.168 -3.755 18.019 1.00 88.25 81 ALA A CA 1
ATOM 616 C C . ALA A 1 81 ? 0.358 -2.445 18.795 1.00 88.25 81 ALA A C 1
ATOM 618 O O . ALA A 1 81 ? -0.612 -1.855 19.260 1.00 88.25 81 ALA A O 1
ATOM 619 N N . GLU A 1 82 ? 1.586 -1.930 18.868 1.00 87.44 82 GLU A N 1
ATOM 620 C CA . GLU A 1 82 ? 1.905 -0.665 19.533 1.00 87.44 82 GLU A CA 1
ATOM 621 C C . GLU A 1 82 ? 1.286 0.564 18.848 1.00 87.44 82 GLU A C 1
ATOM 623 O O . GLU A 1 82 ? 1.153 1.617 19.470 1.00 87.44 82 GLU A O 1
ATOM 628 N N . LYS A 1 83 ? 0.899 0.436 17.573 1.00 86.31 83 LYS A N 1
ATOM 629 C CA . LYS A 1 83 ? 0.182 1.466 16.809 1.00 86.31 83 LYS A CA 1
ATOM 630 C C . LYS A 1 83 ? -1.280 1.108 16.554 1.00 86.31 83 LYS A C 1
ATOM 632 O O . LYS A 1 83 ? -1.991 1.904 15.952 1.00 86.31 83 LYS A O 1
ATOM 637 N N . GLY A 1 84 ? -1.732 -0.065 16.998 1.00 90.25 84 GLY A N 1
ATOM 638 C CA . GLY A 1 84 ? -3.100 -0.531 16.800 1.00 90.25 84 GLY A CA 1
ATOM 639 C C . GLY A 1 84 ? -3.497 -0.642 15.328 1.00 90.25 84 GLY A C 1
ATOM 640 O O . GLY A 1 84 ? -4.654 -0.383 14.997 1.00 90.25 84 GLY A O 1
ATOM 641 N N . VAL A 1 85 ? -2.565 -1.005 14.438 1.00 92.62 85 VAL A N 1
ATOM 642 C CA . VAL A 1 85 ? -2.825 -1.131 12.994 1.00 92.62 85 VAL A CA 1
ATOM 643 C C . VAL A 1 85 ? -2.363 -2.462 12.423 1.00 92.62 85 VAL A C 1
ATOM 645 O O . VAL A 1 85 ? -1.449 -3.108 12.933 1.00 92.62 85 VAL A O 1
ATOM 648 N N . ILE A 1 86 ? -2.983 -2.842 11.312 1.00 94.06 86 ILE A N 1
ATOM 649 C CA . ILE A 1 86 ? -2.501 -3.882 10.410 1.00 94.06 86 ILE A CA 1
ATOM 650 C C . ILE A 1 86 ? -2.100 -3.265 9.079 1.00 94.06 86 ILE A C 1
ATOM 652 O O . ILE A 1 86 ? -2.697 -2.292 8.616 1.00 94.06 86 ILE A O 1
ATOM 656 N N . ILE A 1 87 ? -1.072 -3.838 8.468 1.00 94.12 87 ILE A N 1
ATOM 657 C CA . ILE A 1 87 ? -0.504 -3.354 7.216 1.00 94.12 87 ILE A CA 1
ATOM 658 C C . ILE A 1 87 ? -0.360 -4.538 6.280 1.00 94.12 87 ILE A C 1
ATOM 660 O O . ILE A 1 87 ? 0.263 -5.544 6.621 1.00 94.12 87 ILE A O 1
ATOM 664 N N . VAL A 1 88 ? -0.917 -4.399 5.083 1.00 96.06 88 VAL A N 1
ATOM 665 C CA . VAL A 1 88 ? -0.718 -5.358 4.001 1.00 96.06 88 VAL A CA 1
ATOM 666 C C . VAL A 1 88 ? 0.038 -4.670 2.892 1.00 96.06 88 VAL A C 1
ATOM 668 O O . VAL A 1 88 ? -0.485 -3.751 2.266 1.00 96.06 88 VAL A O 1
ATOM 671 N N . SER A 1 89 ? 1.258 -5.127 2.650 1.00 95.75 89 SER A N 1
ATOM 672 C CA . SER A 1 89 ? 2.182 -4.532 1.694 1.00 95.75 89 SER A CA 1
ATOM 673 C C . SER A 1 89 ? 2.496 -5.519 0.590 1.00 95.75 89 SER A C 1
ATOM 675 O O . SER A 1 89 ? 2.908 -6.647 0.849 1.00 95.75 89 SER A O 1
ATOM 677 N N . LEU A 1 90 ? 2.314 -5.083 -0.651 1.00 95.69 90 LEU A N 1
ATOM 678 C CA . LEU A 1 90 ? 2.764 -5.803 -1.827 1.00 95.69 90 LEU A CA 1
ATOM 679 C C . LEU A 1 90 ? 4.052 -5.152 -2.309 1.00 95.69 90 LEU A C 1
ATOM 681 O O . LEU A 1 90 ? 4.035 -3.995 -2.727 1.00 95.69 90 LEU A O 1
ATOM 685 N N . ILE A 1 91 ? 5.148 -5.893 -2.221 1.00 93.56 91 ILE A N 1
ATOM 686 C CA . ILE A 1 91 ? 6.504 -5.456 -2.538 1.00 93.56 91 ILE A CA 1
ATOM 687 C C . ILE A 1 91 ? 6.894 -6.043 -3.886 1.00 93.56 91 ILE A C 1
ATOM 689 O O . ILE A 1 91 ? 6.653 -7.220 -4.165 1.00 93.56 91 ILE A O 1
ATOM 693 N N . PHE A 1 92 ? 7.441 -5.207 -4.756 1.00 92.50 92 PHE A N 1
ATOM 694 C CA . PHE A 1 92 ? 7.608 -5.550 -6.155 1.00 92.50 92 PHE A CA 1
ATOM 695 C C . PHE A 1 92 ? 8.678 -4.680 -6.810 1.00 92.50 92 PHE A C 1
ATOM 697 O O . PHE A 1 92 ? 8.783 -3.495 -6.510 1.00 92.50 92 PHE A O 1
ATOM 704 N N . ASP A 1 93 ? 9.426 -5.233 -7.761 1.00 90.19 93 ASP A N 1
ATOM 705 C CA . ASP A 1 93 ? 10.359 -4.424 -8.552 1.00 90.19 93 ASP A CA 1
ATOM 706 C C . ASP A 1 93 ? 9.597 -3.535 -9.537 1.00 90.19 93 ASP A C 1
ATOM 708 O O . ASP A 1 93 ? 8.683 -4.006 -10.227 1.00 90.19 93 ASP A O 1
ATOM 712 N N . GLY A 1 94 ? 9.972 -2.264 -9.604 1.00 88.88 94 GLY A N 1
ATOM 713 C CA . GLY A 1 94 ? 9.462 -1.277 -10.546 1.00 88.88 94 GLY A CA 1
ATOM 714 C C . GLY A 1 94 ? 10.598 -0.494 -11.195 1.00 88.88 94 GLY A C 1
ATOM 715 O O . GLY A 1 94 ? 11.771 -0.683 -10.872 1.00 88.88 94 GLY A O 1
ATOM 716 N N . GLU A 1 95 ? 10.229 0.388 -12.116 1.00 88.62 95 GLU A N 1
ATOM 717 C CA . GLU A 1 95 ? 11.159 1.311 -12.759 1.00 88.62 95 GLU A CA 1
ATOM 718 C C . GLU A 1 95 ? 10.621 2.730 -12.595 1.00 88.62 95 GLU A C 1
ATOM 720 O O . GLU A 1 95 ? 9.511 3.037 -13.023 1.00 88.62 95 GLU A O 1
ATOM 725 N N . LEU A 1 96 ? 11.347 3.593 -11.894 1.00 84.88 96 LEU A N 1
ATOM 726 C CA . LEU A 1 96 ? 10.918 4.965 -11.650 1.00 84.88 96 LEU A CA 1
ATOM 727 C C . LEU A 1 96 ? 11.977 5.903 -12.203 1.00 84.88 96 LEU A C 1
ATOM 729 O O . LEU A 1 96 ? 13.116 5.906 -11.754 1.00 84.88 96 LEU A O 1
ATOM 733 N N . LYS A 1 97 ? 11.581 6.734 -13.175 1.00 82.56 97 LYS A N 1
ATOM 734 C CA . LYS A 1 97 ? 12.475 7.697 -13.845 1.00 82.56 97 LYS A CA 1
ATOM 735 C C . LYS A 1 97 ? 13.710 7.040 -14.492 1.00 82.56 97 LYS A C 1
ATOM 737 O O . LYS A 1 97 ? 14.757 7.672 -14.572 1.00 82.56 97 LYS A O 1
ATOM 742 N N . GLY A 1 98 ? 13.572 5.799 -14.964 1.00 82.06 98 GLY A N 1
ATOM 743 C CA . GLY A 1 98 ? 14.642 5.027 -15.609 1.00 82.06 98 GLY A CA 1
ATOM 744 C C . GLY A 1 98 ? 15.550 4.255 -14.647 1.00 82.06 98 GLY A C 1
ATOM 745 O O . GLY A 1 98 ? 16.375 3.463 -15.099 1.00 82.06 98 GLY A O 1
ATOM 746 N N . ASP A 1 99 ? 15.384 4.435 -13.334 1.00 83.88 99 ASP A N 1
ATOM 747 C CA . ASP A 1 99 ? 16.072 3.626 -12.334 1.00 83.88 99 ASP A CA 1
ATOM 748 C C . ASP A 1 99 ? 15.224 2.409 -11.966 1.00 83.88 99 ASP A C 1
ATOM 750 O O . ASP A 1 99 ? 13.997 2.482 -11.902 1.00 83.88 99 ASP A O 1
ATOM 754 N N . LYS A 1 100 ? 15.878 1.272 -11.706 1.00 87.19 100 LYS A N 1
ATOM 755 C CA . LYS A 1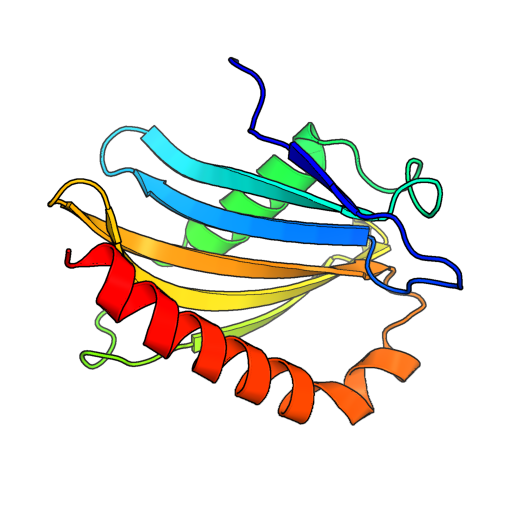 100 ? 15.220 0.109 -11.102 1.00 87.19 100 LYS A CA 1
ATOM 756 C C . LYS A 1 100 ? 15.115 0.325 -9.599 1.00 87.19 100 LYS A C 1
ATOM 758 O O . LYS A 1 100 ? 16.123 0.580 -8.939 1.00 87.19 100 LYS A O 1
ATOM 763 N N . ASN A 1 101 ? 13.914 0.166 -9.054 1.00 87.50 101 ASN A N 1
ATOM 764 C CA . ASN A 1 101 ? 13.642 0.405 -7.642 1.00 87.50 101 ASN A CA 1
ATOM 765 C C . ASN A 1 101 ? 12.735 -0.688 -7.080 1.00 87.50 101 ASN A C 1
ATOM 767 O O . ASN A 1 101 ? 11.752 -1.092 -7.707 1.00 87.50 101 ASN A O 1
ATOM 771 N N . THR A 1 102 ? 12.993 -1.089 -5.838 1.00 90.88 102 THR A N 1
ATOM 772 C CA . THR A 1 102 ? 12.028 -1.870 -5.062 1.00 90.88 102 THR A CA 1
ATOM 773 C C . THR A 1 102 ? 10.882 -0.958 -4.644 1.00 90.88 102 THR A C 1
ATOM 775 O O . THR A 1 102 ? 11.093 0.053 -3.976 1.00 90.88 102 THR A O 1
ATOM 778 N N . CYS A 1 103 ? 9.664 -1.302 -5.038 1.00 92.62 103 CYS A N 1
ATOM 779 C CA . CYS A 1 103 ? 8.452 -0.551 -4.743 1.00 92.62 103 CYS A CA 1
ATOM 780 C C . CYS A 1 103 ? 7.559 -1.317 -3.763 1.00 92.62 103 CYS A C 1
ATOM 782 O O . CYS A 1 103 ? 7.612 -2.544 -3.680 1.00 92.62 103 CYS A O 1
ATOM 784 N N . ALA A 1 104 ? 6.704 -0.598 -3.042 1.00 94.62 104 ALA A N 1
ATOM 785 C CA . ALA A 1 104 ? 5.670 -1.173 -2.196 1.00 94.62 104 ALA A CA 1
ATOM 786 C C . ALA A 1 104 ? 4.343 -0.431 -2.371 1.00 94.62 104 ALA A C 1
ATOM 788 O O . ALA A 1 104 ? 4.285 0.797 -2.289 1.00 94.62 104 ALA A O 1
ATOM 789 N N . LEU A 1 105 ? 3.267 -1.192 -2.559 1.00 96.31 105 LEU A N 1
ATOM 790 C CA . LEU A 1 105 ? 1.896 -0.707 -2.447 1.00 96.31 105 LEU A CA 1
ATOM 791 C C . LEU A 1 105 ? 1.290 -1.293 -1.174 1.00 96.31 105 LEU A C 1
ATOM 793 O O . LEU A 1 105 ? 1.188 -2.515 -1.058 1.00 96.31 105 LEU A O 1
ATOM 797 N N . SER A 1 106 ? 0.901 -0.440 -0.229 1.00 96.06 106 SER A N 1
ATOM 798 C CA . SER A 1 106 ? 0.407 -0.886 1.078 1.00 96.06 106 SER A CA 1
ATOM 799 C C . SER A 1 106 ? -1.008 -0.401 1.360 1.00 96.06 106 SER A C 1
ATOM 801 O O . SER A 1 106 ? -1.365 0.709 0.973 1.00 96.06 106 SER A O 1
ATOM 803 N N . ILE A 1 107 ? -1.788 -1.215 2.069 1.00 95.50 107 ILE A N 1
ATOM 804 C CA . ILE A 1 107 ? -3.062 -0.836 2.691 1.00 95.50 107 ILE A CA 1
ATOM 805 C C . ILE A 1 107 ? -2.891 -0.925 4.206 1.00 95.50 107 ILE A C 1
ATOM 807 O O . ILE A 1 107 ? -2.358 -1.911 4.713 1.00 95.50 107 ILE A O 1
ATOM 811 N N . ILE A 1 108 ? -3.352 0.102 4.911 1.00 94.19 108 ILE A N 1
ATOM 812 C CA . ILE A 1 108 ? -3.283 0.233 6.365 1.00 94.19 108 ILE A CA 1
ATOM 813 C C . ILE A 1 108 ? -4.712 0.244 6.907 1.00 94.19 108 ILE A C 1
ATOM 815 O O . ILE A 1 108 ? -5.535 1.045 6.460 1.00 94.19 108 ILE A O 1
ATOM 819 N N . LEU A 1 109 ? -5.002 -0.623 7.872 1.00 94.06 109 LEU A N 1
ATOM 820 C CA . LEU A 1 109 ? -6.296 -0.707 8.553 1.00 94.06 109 LEU A CA 1
ATOM 821 C C . LEU A 1 109 ? -6.085 -0.680 10.075 1.00 94.06 109 LEU A C 1
ATOM 823 O O . LEU A 1 109 ? -4.997 -1.034 10.538 1.00 94.06 109 LEU A O 1
ATOM 827 N N . PRO A 1 110 ? -7.089 -0.302 10.881 1.00 93.12 110 PRO A N 1
ATOM 828 C CA . PRO A 1 110 ? -7.030 -0.489 12.324 1.00 93.12 110 PRO A CA 1
ATOM 829 C C . PRO A 1 110 ? -6.942 -1.980 12.663 1.00 93.12 110 PRO A C 1
ATOM 831 O O . PRO A 1 110 ? -7.540 -2.824 11.997 1.00 93.12 110 PRO A O 1
ATOM 834 N N . GLN A 1 111 ? -6.250 -2.319 13.745 1.00 94.31 111 GLN A N 1
ATOM 835 C CA . GLN A 1 111 ? -6.151 -3.701 14.214 1.00 94.31 111 GLN A CA 1
ATOM 836 C C . GLN A 1 111 ? -7.508 -4.279 14.643 1.00 94.31 111 GLN A C 1
ATOM 838 O O . GLN A 1 111 ? -7.701 -5.491 14.555 1.00 94.31 111 GLN A O 1
ATOM 843 N N . SER A 1 112 ? -8.467 -3.435 15.042 1.00 94.06 112 SER A N 1
ATOM 844 C CA . SER A 1 112 ? -9.848 -3.856 15.320 1.00 94.06 112 SER A CA 1
ATOM 845 C C . SER A 1 112 ? -10.535 -4.494 14.110 1.00 94.06 112 SER A C 1
ATOM 847 O O . SER A 1 112 ? -11.387 -5.358 14.290 1.00 94.06 112 SER A O 1
ATOM 849 N N . GLU A 1 113 ? -10.120 -4.138 12.890 1.00 94.69 113 GLU A N 1
ATOM 850 C CA . GLU A 1 113 ? -10.684 -4.649 11.635 1.00 94.69 113 GLU A CA 1
ATOM 851 C C . GLU A 1 113 ? -10.028 -5.951 11.158 1.00 94.69 113 GLU A C 1
ATOM 853 O O . GLU A 1 113 ? -10.285 -6.419 10.048 1.00 94.69 113 GLU A O 1
ATOM 858 N N . LEU A 1 114 ? -9.171 -6.574 11.975 1.00 95.25 114 LEU A N 1
ATOM 859 C CA . LEU A 1 114 ? -8.462 -7.795 11.596 1.00 95.25 114 LEU A CA 1
ATOM 860 C C . LEU A 1 114 ? -9.419 -8.937 11.222 1.00 95.25 114 LEU A C 1
ATOM 862 O O . LEU A 1 114 ? -9.231 -9.585 10.194 1.00 95.25 114 LEU A O 1
ATOM 866 N N . SER A 1 115 ? -10.455 -9.176 12.030 1.00 95.69 115 SER A N 1
ATOM 867 C CA . SER A 1 115 ? -11.442 -10.234 11.773 1.00 95.69 115 SER A CA 1
ATOM 868 C C . SER A 1 115 ? -12.249 -9.982 10.499 1.00 95.69 115 SER A C 1
ATOM 870 O O . SER A 1 115 ? -12.574 -10.931 9.790 1.00 95.69 115 SER A O 1
ATOM 872 N N . PHE A 1 116 ? -12.521 -8.714 10.183 1.00 94.62 116 PHE A N 1
ATOM 873 C CA . PHE A 1 116 ? -13.156 -8.299 8.937 1.00 94.62 116 PHE A CA 1
ATOM 874 C C . PHE A 1 116 ? -12.231 -8.512 7.728 1.00 94.62 116 PHE A C 1
ATOM 876 O O . PHE A 1 116 ? -12.665 -9.000 6.685 1.00 94.62 116 PHE A O 1
ATOM 883 N N . TYR A 1 117 ? -10.946 -8.175 7.862 1.00 96.00 117 TYR A N 1
ATOM 884 C CA . TYR A 1 117 ? -9.993 -8.217 6.756 1.00 96.00 117 TYR A CA 1
ATOM 885 C C . TYR A 1 117 ? -9.538 -9.637 6.388 1.00 96.00 117 TYR A C 1
ATOM 887 O O . TYR A 1 117 ? -9.384 -9.939 5.204 1.00 96.00 117 TYR A O 1
ATOM 895 N N . LEU A 1 118 ? -9.318 -10.522 7.368 1.00 96.50 118 LEU A N 1
ATOM 896 C CA . LEU A 1 118 ? -8.738 -11.851 7.123 1.00 96.50 118 LEU A CA 1
ATOM 897 C C . LEU A 1 118 ? -9.499 -12.686 6.069 1.00 96.50 118 LEU A C 1
ATOM 899 O O . LEU A 1 118 ? -8.838 -13.207 5.168 1.00 96.50 118 LEU A O 1
ATOM 903 N N . PRO A 1 119 ? -10.846 -12.776 6.082 1.00 97.38 119 PRO A N 1
ATOM 904 C CA . PRO A 1 119 ? -11.598 -13.478 5.037 1.00 97.38 119 PRO A CA 1
ATOM 905 C C . PRO A 1 119 ? -11.439 -12.869 3.636 1.00 97.38 119 PRO A C 1
ATOM 907 O O . PRO A 1 119 ? -11.564 -13.571 2.635 1.00 97.38 119 PRO A O 1
ATOM 910 N N . LEU A 1 120 ? -11.160 -11.565 3.551 1.00 96.94 120 LEU A N 1
ATOM 911 C CA . LEU A 1 120 ? -11.008 -10.825 2.295 1.00 96.94 120 LEU A CA 1
ATOM 912 C C . LEU A 1 120 ? -9.560 -10.800 1.786 1.00 96.94 120 LEU A C 1
ATOM 914 O O . LEU A 1 120 ? -9.327 -10.423 0.635 1.00 96.94 120 LEU A O 1
ATOM 918 N N . HIS A 1 121 ? -8.593 -11.216 2.611 1.00 96.81 121 HIS A N 1
ATOM 919 C CA . HIS A 1 121 ? -7.163 -11.044 2.361 1.00 96.81 121 HIS A CA 1
ATOM 920 C C . HIS A 1 121 ? -6.739 -11.505 0.961 1.00 96.81 121 HIS A C 1
ATOM 922 O O . HIS A 1 121 ? -6.161 -10.722 0.204 1.00 96.81 121 HIS A O 1
ATOM 928 N N . SER A 1 122 ? -7.072 -12.741 0.578 1.00 96.88 122 SER A N 1
ATOM 929 C CA . SER A 1 122 ? -6.681 -13.296 -0.723 1.00 96.88 122 SER A CA 1
ATOM 930 C C . SER A 1 122 ? -7.271 -12.514 -1.901 1.00 96.88 122 SER A C 1
ATOM 932 O O . SER A 1 122 ? -6.577 -12.279 -2.889 1.00 96.88 122 SER A O 1
ATOM 934 N N . VAL A 1 123 ? -8.521 -12.050 -1.792 1.00 97.69 123 VAL A N 1
ATOM 935 C CA . VAL A 1 123 ? -9.178 -11.249 -2.839 1.00 97.69 123 VAL A CA 1
ATOM 936 C C . VAL A 1 123 ? -8.500 -9.887 -2.975 1.00 97.69 123 VAL A C 1
ATOM 938 O O . VAL A 1 123 ? -8.180 -9.463 -4.088 1.00 97.69 123 VAL A O 1
ATOM 941 N N . CYS A 1 124 ? -8.230 -9.216 -1.851 1.00 96.56 124 CYS A N 1
ATOM 942 C CA . CYS A 1 124 ? -7.517 -7.941 -1.836 1.00 96.56 124 CYS A CA 1
ATOM 943 C C . CYS A 1 124 ? -6.120 -8.077 -2.451 1.00 96.56 124 CYS A C 1
ATOM 945 O O . CYS A 1 124 ? -5.751 -7.289 -3.322 1.00 96.56 124 CYS A O 1
ATOM 947 N N . VAL A 1 125 ? -5.362 -9.099 -2.050 1.00 96.81 125 VAL A N 1
ATOM 948 C CA . VAL A 1 125 ? -4.015 -9.366 -2.564 1.00 96.81 125 VAL A CA 1
ATOM 949 C C . VAL A 1 125 ? -4.027 -9.585 -4.072 1.00 96.81 125 VAL A C 1
ATOM 951 O O . VAL A 1 125 ? -3.278 -8.920 -4.785 1.00 96.81 125 VAL A O 1
ATOM 954 N N . GLU A 1 126 ? -4.883 -10.466 -4.592 1.00 97.19 126 GLU A N 1
ATOM 955 C CA . GLU A 1 126 ? -4.912 -10.740 -6.032 1.00 97.19 126 GLU A CA 1
ATOM 956 C C . GLU A 1 126 ? -5.369 -9.522 -6.844 1.00 97.19 126 GLU A C 1
ATOM 958 O O . GLU A 1 126 ? -4.819 -9.234 -7.916 1.00 97.19 126 GLU A O 1
ATOM 963 N N . ARG A 1 127 ? -6.304 -8.729 -6.304 1.00 97.38 127 ARG A N 1
ATOM 964 C CA . ARG A 1 127 ? -6.713 -7.467 -6.926 1.00 97.38 127 ARG A CA 1
ATOM 965 C C . ARG A 1 127 ? -5.555 -6.472 -7.000 1.00 97.38 127 ARG A C 1
ATOM 967 O O . ARG A 1 127 ? -5.330 -5.888 -8.062 1.00 97.38 127 ARG A O 1
ATOM 974 N N . LEU A 1 128 ? -4.808 -6.300 -5.913 1.00 96.88 128 LEU A N 1
ATOM 975 C CA . LEU A 1 128 ? -3.655 -5.401 -5.868 1.00 96.88 128 LEU A CA 1
ATOM 976 C C . LEU A 1 128 ? -2.504 -5.899 -6.750 1.00 96.88 128 LEU A C 1
ATOM 978 O O . LEU A 1 128 ? -1.911 -5.098 -7.468 1.00 96.88 128 LEU A O 1
ATOM 982 N N . LYS A 1 129 ? -2.241 -7.212 -6.805 1.00 96.00 129 LYS A N 1
ATOM 983 C CA . LYS A 1 129 ? -1.277 -7.793 -7.756 1.00 96.00 129 LYS A CA 1
ATOM 984 C C . LYS A 1 129 ? -1.639 -7.446 -9.197 1.00 96.00 129 LYS A C 1
ATOM 986 O O . LYS A 1 129 ? -0.762 -7.113 -9.990 1.00 96.00 129 LYS A O 1
ATOM 991 N N . HIS A 1 130 ? -2.921 -7.499 -9.562 1.00 95.31 130 HIS A N 1
ATOM 992 C CA . HIS A 1 130 ? -3.360 -7.092 -10.897 1.00 95.31 130 HIS A CA 1
ATOM 993 C C . HIS A 1 130 ? -3.120 -5.596 -11.167 1.00 95.31 130 HIS A C 1
ATOM 995 O O . HIS A 1 130 ? -2.679 -5.241 -12.261 1.00 95.31 130 HIS A O 1
ATOM 1001 N N . ILE A 1 131 ? -3.355 -4.727 -10.176 1.00 96.06 131 ILE A N 1
ATOM 1002 C CA . ILE A 1 131 ? -3.037 -3.292 -10.271 1.00 96.06 131 ILE A CA 1
ATOM 1003 C C . ILE A 1 131 ? -1.531 -3.092 -10.474 1.00 96.06 131 ILE A C 1
ATOM 1005 O O . ILE A 1 131 ? -1.140 -2.378 -11.392 1.00 96.06 131 ILE A O 1
ATOM 1009 N N . ILE A 1 132 ? -0.690 -3.773 -9.693 1.00 95.38 132 ILE A N 1
ATOM 1010 C CA . ILE A 1 132 ? 0.775 -3.697 -9.792 1.00 95.38 132 ILE A CA 1
ATOM 1011 C C . ILE A 1 132 ? 1.270 -4.147 -11.166 1.00 95.38 132 ILE A C 1
ATOM 1013 O O . ILE A 1 132 ? 2.106 -3.474 -11.762 1.00 95.38 132 ILE A O 1
ATOM 1017 N N . ARG A 1 133 ? 0.727 -5.241 -11.717 1.00 92.44 133 ARG A N 1
ATOM 1018 C CA . ARG A 1 133 ? 1.073 -5.706 -13.073 1.00 92.44 133 ARG A CA 1
ATOM 1019 C C . ARG A 1 133 ? 0.826 -4.621 -14.122 1.00 92.44 133 ARG A C 1
ATOM 1021 O O . ARG A 1 133 ? 1.688 -4.381 -14.959 1.00 92.44 133 ARG A O 1
ATOM 1028 N N . LYS A 1 134 ? -0.321 -3.936 -14.054 1.00 93.25 134 LYS A N 1
ATOM 1029 C CA . LYS A 1 134 ? -0.625 -2.803 -14.944 1.00 93.25 134 LYS A CA 1
ATOM 1030 C C . LYS A 1 134 ? 0.280 -1.600 -14.668 1.00 93.25 134 LYS A C 1
ATOM 1032 O O . LYS A 1 134 ? 0.792 -1.005 -15.608 1.00 93.25 134 LYS A O 1
ATOM 1037 N N . GLY A 1 135 ? 0.507 -1.278 -13.396 1.00 92.06 135 GLY A N 1
ATOM 1038 C CA . GLY A 1 135 ? 1.367 -0.175 -12.967 1.00 92.06 135 GLY A CA 1
ATOM 1039 C C . GLY A 1 135 ? 2.805 -0.315 -13.462 1.00 92.06 135 GLY A C 1
ATOM 1040 O O . GLY A 1 135 ? 3.354 0.646 -13.984 1.00 92.06 135 GLY A O 1
ATOM 1041 N N . ARG A 1 136 ? 3.378 -1.523 -13.404 1.00 90.75 136 ARG A N 1
ATOM 1042 C CA . ARG A 1 136 ? 4.724 -1.828 -13.918 1.00 90.75 136 ARG A CA 1
ATOM 1043 C C . ARG A 1 136 ? 4.882 -1.533 -15.407 1.00 90.75 136 ARG A C 1
ATOM 1045 O O . ARG A 1 136 ? 5.896 -0.982 -15.809 1.00 90.75 136 ARG A O 1
ATOM 1052 N N . ILE A 1 137 ? 3.870 -1.851 -16.215 1.00 89.62 137 ILE A N 1
ATOM 1053 C CA . ILE A 1 137 ? 3.887 -1.528 -17.650 1.00 89.62 137 ILE A CA 1
ATOM 1054 C C . ILE A 1 137 ? 3.888 -0.008 -17.851 1.00 89.62 137 ILE A C 1
ATOM 1056 O O . ILE A 1 137 ? 4.556 0.491 -18.747 1.00 89.62 137 ILE A O 1
ATOM 1060 N N . CYS A 1 138 ? 3.143 0.736 -17.030 1.00 88.56 138 CYS A N 1
ATOM 1061 C CA . CYS A 1 138 ? 3.125 2.198 -17.094 1.00 88.56 138 CYS A CA 1
ATOM 1062 C C . CYS A 1 138 ? 4.422 2.840 -16.584 1.00 88.56 138 CYS A C 1
ATOM 1064 O O . CYS A 1 138 ? 4.763 3.919 -17.039 1.00 88.56 138 CYS A O 1
ATOM 1066 N N . MET A 1 139 ? 5.119 2.194 -15.652 1.00 88.56 139 MET A N 1
ATOM 1067 C CA . MET A 1 139 ? 6.405 2.629 -15.096 1.00 88.56 139 MET A CA 1
ATOM 1068 C C . MET A 1 139 ? 7.563 2.527 -16.100 1.00 88.56 139 MET A C 1
ATOM 1070 O O . MET A 1 139 ? 8.497 3.314 -16.035 1.00 88.56 139 MET A O 1
ATOM 1074 N N . GLN A 1 140 ? 7.482 1.577 -17.036 1.00 77.88 140 GLN A N 1
ATOM 1075 C CA . GLN A 1 140 ? 8.470 1.361 -18.102 1.00 77.88 140 GLN A CA 1
ATOM 1076 C C . GLN A 1 140 ? 8.276 2.273 -19.330 1.00 77.88 140 GLN A C 1
ATOM 1078 O O . GLN A 1 140 ? 9.031 2.158 -20.294 1.00 77.88 140 GLN A O 1
ATOM 1083 N N . LYS A 1 141 ? 7.230 3.108 -19.344 1.00 62.06 141 LYS A N 1
ATOM 1084 C CA . LYS A 1 141 ? 6.939 4.056 -20.429 1.00 62.06 141 LYS A CA 1
ATOM 1085 C C . LYS A 1 141 ? 7.483 5.436 -20.100 1.00 62.06 141 LYS A C 1
ATOM 1087 O O . LYS A 1 141 ? 7.968 6.080 -21.052 1.00 62.06 141 LYS A O 1
#

Foldseek 3Di:
DPDAAEDADEDPDDDQFQKKWKWWQDPVPGIDTNYIYGHPPPNPPQDDSVRVGVVSRVVRVPPPPDPDDALDWDWDWDDDVVSQKIKIKTWHWAAAPNDIITMIIMIMGGNVCVVVCPVCVVVVVVVVSVVVVVVRVVRVD